Protein AF-A0A7Y3EH82-F1 (afdb_monomer_lite)

pLDDT: mean 83.71, std 17.81, range [38.19, 98.62]

Sequence (165 aa):
MKTKLLFGLLLLLGMSAKAQTCNSNTFNSPGAPSSCTYTYTSSGWENASGTPIAAPQSIDVGESVCILADNSDLIGSDKFKGTLYVPSGVTWSGTVDDRFTDATIVIEGTVNITGINPRFDGSTVYIDSAGTLNIPGDFQPNGSSVIHVLGDLDIAGFLNITGSA

Foldseek 3Di:
DDDDDDDPPPDDPPPPPVDPPPVPFPDDDPADDPFAQWEQDPVGIDGRVRHDDHAAQAADDAHEYEYAAEEEDAHNCPAAQEEYHYADPYEYAYENNAEHAVYEYEFNHEYHHPDAEYEYANYEYAAAQNGEYAHCHEYEHHDNYYYGDNHYYHHNYHDDDDDDD

Radius of gyration: 22.25 Å; chains: 1; bounding box: 69×74×33 Å

Secondary structure (DSSP, 8-state):
---------------------STT-SS----S-SS-SEEEETTEEEETTS-B-PPPSEE-TT-EEEE-S-B-----SSEE-SEEEE-TT-EEEE--SS-EES-EEEESSEEEE-SSS-EEES-EEEE-TT-EEEESS-BEEETT-EEEESSEEEESS-B------

Structure (mmCIF, N/CA/C/O backbone):
data_AF-A0A7Y3EH82-F1
#
_entry.id   AF-A0A7Y3EH82-F1
#
loop_
_atom_site.group_PDB
_atom_site.id
_atom_site.type_symbol
_atom_site.label_atom_id
_atom_site.label_alt_id
_atom_site.label_comp_id
_atom_site.label_asym_id
_atom_site.label_entity_id
_atom_site.label_seq_id
_atom_site.pdbx_PDB_ins_code
_atom_site.Cartn_x
_atom_site.Cartn_y
_atom_site.Cartn_z
_atom_site.occupancy
_atom_site.B_iso_or_equiv
_atom_site.auth_seq_id
_atom_site.auth_comp_id
_atom_site.auth_asym_id
_atom_site.auth_atom_id
_atom_site.pdbx_PDB_model_num
ATOM 1 N N . MET A 1 1 ? 49.215 -61.710 9.160 1.00 39.59 1 MET A N 1
ATOM 2 C CA . MET A 1 1 ? 49.680 -60.367 8.733 1.00 39.59 1 MET A CA 1
ATOM 3 C C . MET A 1 1 ? 48.769 -59.353 9.416 1.00 39.59 1 MET A C 1
ATOM 5 O O . MET A 1 1 ? 47.574 -59.430 9.202 1.00 39.59 1 MET A O 1
ATOM 9 N N . LYS A 1 2 ? 49.180 -58.715 10.518 1.00 38.19 2 LYS A N 1
ATOM 10 C CA . LYS A 1 2 ? 49.945 -57.449 10.601 1.00 38.19 2 LYS A CA 1
ATOM 11 C C . LYS A 1 2 ? 49.283 -56.277 9.845 1.00 38.19 2 LYS A C 1
ATOM 13 O O . LYS A 1 2 ? 49.469 -56.194 8.641 1.00 38.19 2 LYS A O 1
ATOM 18 N N . THR A 1 3 ? 48.625 -55.402 10.630 1.00 43.56 3 THR A N 1
ATOM 19 C CA . THR A 1 3 ? 48.566 -53.916 10.529 1.00 43.56 3 THR A CA 1
ATOM 20 C C . THR A 1 3 ? 47.906 -53.341 9.252 1.00 43.56 3 THR A C 1
ATOM 22 O O . THR A 1 3 ? 48.254 -53.721 8.148 1.00 43.56 3 THR A O 1
ATOM 25 N N . LYS A 1 4 ? 46.977 -52.375 9.292 1.00 47.75 4 LYS A N 1
ATOM 26 C CA . LYS A 1 4 ? 47.128 -51.023 9.853 1.00 47.75 4 LYS A CA 1
ATOM 27 C C . LYS A 1 4 ? 45.773 -50.348 10.114 1.00 47.75 4 LYS A C 1
ATOM 29 O O . LYS A 1 4 ? 44.851 -50.465 9.315 1.00 47.75 4 LYS A O 1
ATOM 34 N N . LEU A 1 5 ? 45.735 -49.594 11.216 1.00 49.88 5 LEU A N 1
ATOM 35 C CA . LEU A 1 5 ? 44.814 -48.490 11.479 1.00 49.88 5 LEU A CA 1
ATOM 36 C C . LEU A 1 5 ? 44.649 -47.592 10.242 1.00 49.88 5 LEU A C 1
ATOM 38 O O . LEU A 1 5 ? 45.653 -47.172 9.666 1.00 49.88 5 LEU A O 1
ATOM 42 N N . LEU A 1 6 ? 43.422 -47.145 9.982 1.00 48.31 6 LEU A N 1
ATOM 43 C CA . LEU A 1 6 ? 43.219 -45.752 9.603 1.00 48.31 6 LEU A CA 1
ATOM 44 C C . LEU A 1 6 ? 42.066 -45.173 10.427 1.00 48.31 6 LEU A C 1
ATOM 46 O O . LEU A 1 6 ? 40.890 -45.439 10.202 1.00 48.31 6 LEU A O 1
ATOM 50 N N . PHE A 1 7 ? 42.476 -44.428 11.447 1.00 48.66 7 PHE A N 1
ATOM 51 C CA . PHE A 1 7 ? 41.658 -43.582 12.296 1.00 48.66 7 PHE A CA 1
ATOM 52 C C . PHE A 1 7 ? 41.196 -42.393 11.441 1.00 48.66 7 PHE A C 1
ATOM 54 O O . PHE A 1 7 ? 41.950 -41.448 11.222 1.00 48.66 7 PHE A O 1
ATOM 61 N N . GLY A 1 8 ? 39.984 -42.460 10.901 1.00 49.03 8 GLY A N 1
ATOM 62 C CA . GLY A 1 8 ? 39.335 -41.328 10.242 1.00 49.03 8 GLY A CA 1
ATOM 63 C C . GLY A 1 8 ? 38.540 -40.520 11.259 1.00 49.03 8 GLY A C 1
ATOM 64 O O . GLY A 1 8 ? 37.315 -40.579 11.256 1.00 49.03 8 GLY A O 1
ATOM 65 N N . LEU A 1 9 ? 39.229 -39.817 12.162 1.00 47.84 9 LEU A N 1
ATOM 66 C CA . LEU A 1 9 ? 38.612 -38.818 13.034 1.00 47.84 9 LEU A CA 1
ATOM 67 C C . LEU A 1 9 ? 38.163 -37.647 12.146 1.00 47.84 9 LEU A C 1
ATOM 69 O O . LEU A 1 9 ? 38.948 -36.747 11.852 1.00 47.84 9 LEU A O 1
ATOM 73 N N . LEU A 1 10 ? 36.923 -37.696 11.659 1.00 44.94 10 LEU A N 1
ATOM 74 C CA . LEU A 1 10 ? 36.322 -36.597 10.915 1.00 44.94 10 LEU A CA 1
ATOM 75 C C . LEU A 1 10 ? 36.039 -35.467 11.912 1.00 44.94 10 LEU A C 1
ATOM 77 O O . LEU A 1 10 ? 35.121 -35.546 12.728 1.00 44.94 10 LEU A O 1
ATOM 81 N N . LEU A 1 11 ? 36.903 -34.452 11.884 1.00 48.31 11 LEU A N 1
ATOM 82 C CA . LEU A 1 11 ? 36.767 -33.221 12.648 1.00 48.31 11 LEU A CA 1
ATOM 83 C C . LEU A 1 11 ? 35.395 -32.593 12.358 1.00 48.31 11 LEU A C 1
ATOM 85 O O . LEU A 1 11 ? 35.111 -32.176 11.235 1.00 48.31 11 LEU A O 1
ATOM 89 N N . LEU A 1 12 ? 34.570 -32.503 13.400 1.00 48.56 12 LEU A N 1
ATOM 90 C CA . LEU A 1 12 ? 33.420 -31.611 13.480 1.00 48.56 12 LEU A CA 1
ATOM 91 C C . LEU A 1 12 ? 33.889 -30.166 13.265 1.00 48.56 12 LEU A C 1
ATOM 93 O O . LEU A 1 12 ? 34.343 -29.507 14.198 1.00 48.56 12 LEU A O 1
ATOM 97 N N . LEU A 1 13 ? 33.728 -29.645 12.051 1.00 49.88 13 LEU A N 1
ATOM 98 C CA . LEU A 1 13 ? 33.532 -28.212 11.869 1.00 49.88 13 LEU A CA 1
ATOM 99 C C . LEU A 1 13 ? 32.052 -27.939 12.118 1.00 49.88 13 LEU A C 1
ATOM 101 O O . LEU A 1 13 ? 31.222 -27.968 11.213 1.00 49.88 13 LEU A O 1
ATOM 105 N N . GLY A 1 14 ? 31.736 -27.728 13.396 1.00 50.50 14 GLY A N 1
ATOM 106 C CA . GLY A 1 14 ? 30.482 -27.133 13.820 1.00 50.50 14 GLY A CA 1
ATOM 107 C C . GLY A 1 14 ? 30.380 -25.733 13.235 1.00 50.50 14 GLY A C 1
ATOM 108 O O . GLY A 1 14 ? 30.848 -24.763 13.828 1.00 50.50 14 GLY A O 1
ATOM 109 N N . MET A 1 15 ? 29.754 -25.625 12.068 1.00 41.59 15 MET A N 1
ATOM 110 C CA . MET A 1 15 ? 29.156 -24.368 11.658 1.00 41.59 15 MET A CA 1
ATOM 111 C C . MET A 1 15 ? 27.936 -24.151 12.550 1.00 41.59 15 MET A C 1
ATOM 113 O O . MET A 1 15 ? 26.825 -24.552 12.218 1.00 41.59 15 MET A O 1
ATOM 117 N N . SER A 1 16 ? 28.140 -23.519 13.706 1.00 45.00 16 SER A N 1
ATOM 118 C CA . SER A 1 16 ? 27.044 -22.806 14.356 1.00 45.00 16 SER A CA 1
ATOM 119 C C . SER A 1 16 ? 26.732 -21.595 13.488 1.00 45.00 16 SER A C 1
ATOM 121 O O . SER A 1 16 ? 27.239 -20.498 13.724 1.00 45.00 16 SER A O 1
ATOM 123 N N . ALA A 1 17 ? 25.903 -21.796 12.464 1.00 40.69 17 ALA A N 1
ATOM 124 C CA . ALA A 1 17 ? 25.128 -20.704 11.913 1.00 40.69 17 ALA A CA 1
ATOM 125 C C . ALA A 1 17 ? 24.218 -20.238 13.050 1.00 40.69 17 ALA A C 1
ATOM 127 O O . ALA A 1 17 ? 23.259 -20.916 13.418 1.00 40.69 17 ALA A O 1
ATOM 128 N N . LYS A 1 18 ? 24.568 -19.114 13.680 1.00 44.06 18 LYS A N 1
ATOM 129 C CA . LYS A 1 18 ? 23.636 -18.439 14.576 1.00 44.06 18 LYS A CA 1
ATOM 130 C C . LYS A 1 18 ? 22.492 -17.940 13.701 1.00 44.06 18 LYS A C 1
ATOM 132 O O . LYS A 1 18 ? 22.596 -16.869 13.113 1.00 44.06 18 LYS A O 1
ATOM 137 N N . ALA A 1 19 ? 21.437 -18.739 13.577 1.00 49.09 19 ALA A N 1
ATOM 138 C CA . ALA A 1 19 ? 20.164 -18.245 13.089 1.00 49.09 19 ALA A CA 1
ATOM 139 C C . ALA A 1 19 ? 19.768 -17.085 14.010 1.00 49.09 19 ALA A C 1
ATOM 141 O O . ALA A 1 19 ? 19.713 -17.255 15.231 1.00 49.09 19 ALA A O 1
ATOM 142 N N . GLN A 1 20 ? 19.574 -15.892 13.449 1.00 46.94 20 GLN A N 1
ATOM 143 C CA . GLN A 1 20 ? 18.948 -14.803 14.184 1.00 46.94 20 GLN A CA 1
ATOM 144 C C . GLN A 1 20 ? 17.537 -15.267 14.543 1.00 46.94 20 GLN A C 1
ATOM 146 O O . GLN A 1 20 ? 16.654 -15.348 13.694 1.00 46.94 20 GLN A O 1
ATOM 151 N N . THR A 1 21 ? 17.334 -15.634 15.805 1.00 45.25 21 THR A N 1
ATOM 152 C CA . THR A 1 21 ? 16.008 -15.913 16.345 1.00 45.25 21 THR A CA 1
ATOM 153 C C . THR A 1 21 ? 15.316 -14.586 16.616 1.00 45.25 21 THR A C 1
ATOM 155 O O . THR A 1 21 ? 15.316 -14.091 17.740 1.00 45.25 21 THR A O 1
ATOM 158 N N . CYS A 1 22 ? 14.732 -14.012 15.575 1.00 50.88 22 CYS A N 1
ATOM 159 C CA . CYS A 1 22 ? 13.714 -12.979 15.691 1.00 50.88 22 CYS A CA 1
ATOM 160 C C . CYS A 1 22 ? 12.352 -13.647 15.460 1.00 50.88 22 CYS A C 1
ATOM 162 O O . CYS A 1 22 ? 11.716 -13.398 14.454 1.00 50.88 22 CYS A O 1
ATOM 164 N N . ASN A 1 23 ? 11.938 -14.590 16.317 1.00 54.03 23 ASN A N 1
ATOM 165 C CA . ASN A 1 23 ? 10.635 -15.273 16.193 1.00 54.03 23 ASN A CA 1
ATOM 166 C C . ASN A 1 23 ? 10.286 -15.768 14.765 1.00 54.03 23 ASN A C 1
ATOM 168 O O . ASN A 1 23 ? 9.134 -15.682 14.355 1.00 54.03 23 ASN A O 1
ATOM 172 N N . SER A 1 24 ? 11.278 -16.273 14.020 1.00 54.84 24 SER A N 1
ATOM 173 C CA . SER A 1 24 ? 11.167 -16.714 12.613 1.00 54.84 24 SER A CA 1
ATOM 174 C C . SER A 1 24 ? 11.112 -15.615 11.534 1.00 54.84 24 SER A C 1
ATOM 176 O O . SER A 1 24 ? 11.114 -15.960 10.357 1.00 54.84 24 SER A O 1
ATOM 178 N N . ASN A 1 25 ? 11.175 -14.328 11.887 1.00 54.09 25 ASN A N 1
ATOM 179 C CA . ASN A 1 25 ? 11.172 -13.206 10.942 1.00 54.09 25 ASN A CA 1
ATOM 180 C C . ASN A 1 25 ? 12.532 -12.498 10.928 1.00 54.09 25 ASN A C 1
ATOM 182 O O . ASN A 1 25 ? 12.986 -11.992 11.946 1.00 54.09 25 ASN A O 1
ATOM 186 N N . THR A 1 26 ? 13.200 -12.407 9.779 1.00 68.31 26 THR A N 1
ATOM 187 C CA . 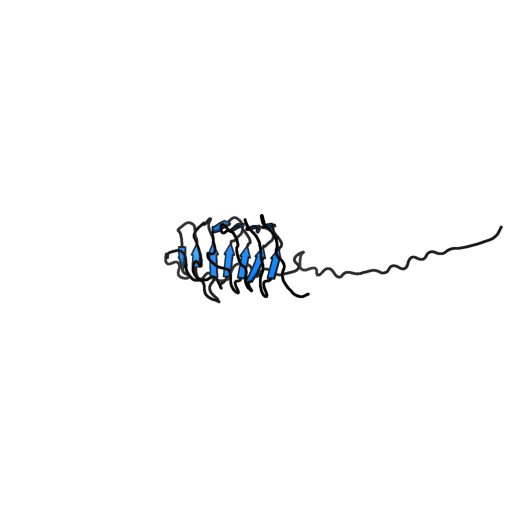THR A 1 26 ? 14.498 -11.706 9.650 1.00 68.31 26 THR A CA 1
ATOM 188 C C . THR A 1 26 ? 14.379 -10.177 9.669 1.00 68.31 26 THR A C 1
ATOM 190 O O . THR A 1 26 ? 15.392 -9.479 9.646 1.00 68.31 26 THR A O 1
ATOM 193 N N . PHE A 1 27 ? 13.158 -9.649 9.732 1.00 80.88 27 PHE A N 1
ATOM 194 C CA . PHE A 1 27 ? 12.845 -8.226 9.765 1.00 80.88 27 PHE A CA 1
ATOM 195 C C . PHE A 1 27 ? 11.596 -7.967 10.617 1.00 80.88 27 PHE A C 1
ATOM 197 O O . PHE A 1 27 ? 10.780 -8.864 10.826 1.00 80.88 27 PHE A O 1
ATOM 204 N N . ASN A 1 28 ? 11.444 -6.726 11.083 1.00 84.88 28 ASN A N 1
ATOM 205 C CA . ASN A 1 28 ? 10.227 -6.267 11.746 1.00 84.88 28 ASN A CA 1
ATOM 206 C C . ASN A 1 28 ? 9.437 -5.399 10.766 1.00 84.88 28 ASN A C 1
ATOM 208 O O . ASN A 1 28 ? 9.944 -4.363 10.333 1.00 84.88 28 ASN A O 1
ATOM 212 N N . SER A 1 29 ? 8.220 -5.826 10.427 1.00 90.88 29 SER A N 1
ATOM 213 C CA . SER A 1 29 ? 7.249 -4.960 9.755 1.00 90.88 29 SER A CA 1
ATOM 214 C C . SER A 1 29 ? 6.886 -3.792 10.684 1.00 90.88 29 SER A C 1
ATOM 216 O O . SER A 1 29 ? 6.763 -4.005 11.896 1.00 90.88 29 SER A O 1
ATOM 218 N N . PRO A 1 30 ? 6.735 -2.557 10.170 1.00 93.38 30 PRO A N 1
ATOM 219 C CA . PRO A 1 30 ? 6.268 -1.433 10.977 1.00 93.38 30 PRO A CA 1
ATOM 220 C C . PRO A 1 30 ? 4.804 -1.597 11.421 1.00 93.38 30 PRO A C 1
ATOM 222 O O . PRO A 1 30 ? 4.391 -0.919 12.362 1.00 93.38 30 PRO A O 1
ATOM 225 N N . GLY A 1 31 ? 4.044 -2.499 10.784 1.00 92.88 31 GLY A N 1
ATOM 226 C CA . GLY A 1 31 ? 2.619 -2.706 11.031 1.00 92.88 31 GLY A CA 1
ATOM 227 C C . GLY A 1 31 ? 1.760 -1.508 10.615 1.00 92.88 31 GLY A C 1
ATOM 228 O O . GLY A 1 31 ? 2.192 -0.634 9.855 1.00 92.88 31 GLY A O 1
ATOM 229 N N . ALA A 1 32 ? 0.527 -1.471 11.123 1.00 93.94 32 ALA A N 1
ATOM 230 C CA . ALA A 1 32 ? -0.405 -0.372 10.889 1.00 93.94 32 ALA A CA 1
ATOM 231 C C . ALA A 1 32 ? 0.173 0.990 11.338 1.00 93.94 32 ALA A C 1
ATOM 233 O O . ALA A 1 32 ? 0.685 1.104 12.459 1.00 93.94 32 ALA A O 1
ATOM 234 N N . PRO A 1 33 ? 0.028 2.059 10.533 1.00 94.94 33 PRO A N 1
ATOM 235 C CA . PRO A 1 33 ? 0.297 3.419 10.986 1.00 94.94 33 PRO A CA 1
ATOM 236 C C . PRO A 1 33 ? -0.519 3.768 12.240 1.00 94.94 33 PRO A C 1
ATOM 238 O O . PRO A 1 33 ? -1.690 3.413 12.349 1.00 94.94 33 PRO A O 1
ATOM 241 N N . SER A 1 34 ? 0.062 4.539 13.166 1.00 92.38 34 SER A N 1
ATOM 242 C CA . SER A 1 34 ? -0.658 5.014 14.363 1.00 92.38 34 SER A CA 1
ATOM 243 C C . SER A 1 34 ? -1.830 5.946 14.034 1.00 92.38 34 SER A C 1
ATOM 245 O O . SER A 1 34 ? -2.744 6.107 14.841 1.00 92.38 34 SER A O 1
ATOM 247 N N . SER A 1 35 ? -1.794 6.567 12.853 1.00 93.25 35 SER A N 1
ATOM 248 C CA . SER A 1 35 ? -2.888 7.331 12.261 1.00 93.25 35 SER A CA 1
ATOM 249 C C . SER A 1 35 ? -2.787 7.297 10.736 1.00 93.25 35 SER A C 1
ATOM 251 O O . SER A 1 35 ? -1.690 7.182 10.177 1.00 93.25 35 SER A O 1
ATOM 253 N N . CYS A 1 36 ? -3.937 7.403 10.076 1.00 96.94 36 CYS A N 1
ATOM 254 C CA . CYS A 1 36 ? -4.061 7.399 8.625 1.00 96.94 36 CYS A CA 1
ATOM 255 C C . CYS A 1 36 ? -4.446 8.804 8.148 1.00 96.94 36 CYS A C 1
ATOM 257 O O . CYS A 1 36 ? -5.416 9.374 8.649 1.00 96.94 36 CYS A O 1
ATOM 259 N N . THR A 1 37 ? -3.697 9.378 7.203 1.00 97.94 37 THR A N 1
ATOM 260 C CA . THR A 1 37 ? -4.072 10.652 6.559 1.00 97.94 37 THR A CA 1
ATOM 261 C C . THR A 1 37 ? -5.375 10.494 5.780 1.00 97.94 37 THR A C 1
ATOM 263 O O . THR A 1 37 ? -6.250 11.362 5.842 1.00 97.94 37 THR A O 1
ATOM 266 N N . TYR A 1 38 ? -5.500 9.358 5.094 1.00 97.81 38 TYR A N 1
ATOM 267 C CA . TYR A 1 38 ? -6.661 8.960 4.315 1.00 97.81 38 TYR A CA 1
ATOM 268 C C . TYR A 1 38 ? -7.039 7.525 4.664 1.00 97.81 38 TYR A C 1
ATOM 270 O O . TYR A 1 38 ? -6.184 6.636 4.694 1.00 97.81 38 TYR A O 1
ATOM 278 N N . THR A 1 39 ? -8.324 7.290 4.882 1.00 98.12 39 THR A N 1
ATOM 279 C CA . THR A 1 39 ? -8.850 5.969 5.216 1.00 98.12 39 THR A CA 1
ATOM 280 C C . THR A 1 39 ? -9.966 5.625 4.250 1.00 98.12 39 THR A C 1
ATOM 282 O O . THR A 1 39 ? -10.871 6.428 4.030 1.00 98.12 39 THR A O 1
ATOM 285 N N . TYR A 1 40 ? -9.923 4.425 3.683 1.00 98.31 40 TYR A N 1
ATOM 286 C CA . TYR A 1 40 ? -11.089 3.839 3.039 1.00 98.31 40 TYR A CA 1
ATOM 287 C C . TYR A 1 40 ? -11.788 2.904 4.019 1.00 98.31 40 TYR A C 1
ATOM 289 O O . TYR A 1 40 ? -11.170 1.986 4.558 1.00 98.31 40 TYR A O 1
ATOM 297 N N . THR A 1 41 ? -13.078 3.126 4.235 1.00 97.81 41 THR A N 1
ATOM 298 C CA . THR A 1 41 ? -13.937 2.291 5.081 1.00 97.81 41 THR A CA 1
ATOM 299 C C . THR A 1 41 ? -15.109 1.752 4.265 1.00 97.81 41 THR A C 1
ATOM 301 O O . THR A 1 41 ? -15.293 2.106 3.103 1.00 97.81 41 THR A O 1
ATOM 304 N N . SER A 1 42 ? -15.970 0.938 4.879 1.00 96.25 42 SER A N 1
ATOM 305 C CA . SER A 1 42 ? -17.202 0.465 4.232 1.00 96.25 42 SER A CA 1
ATOM 306 C C . SER A 1 42 ? -18.181 1.590 3.860 1.00 96.25 42 SER A C 1
ATOM 308 O O . SER A 1 42 ? -19.075 1.372 3.044 1.00 96.25 42 SER A O 1
ATOM 310 N N . SER A 1 43 ? -18.021 2.789 4.433 1.00 96.31 43 SER A N 1
ATOM 311 C CA . SER A 1 43 ? -18.779 3.993 4.068 1.00 96.31 43 SER A CA 1
ATOM 312 C C . SER A 1 43 ? -18.113 4.859 2.993 1.00 96.31 43 SER A C 1
ATOM 314 O O . SER A 1 43 ? -18.717 5.838 2.556 1.00 96.31 43 SER A O 1
ATOM 316 N N . GLY A 1 44 ? -16.903 4.508 2.548 1.00 97.38 44 GLY A N 1
ATOM 317 C CA . GLY A 1 44 ? -16.121 5.253 1.562 1.00 97.38 44 GLY A CA 1
ATOM 318 C C . GLY A 1 44 ? -14.884 5.932 2.153 1.00 97.38 44 GLY A C 1
ATOM 319 O O . GLY A 1 44 ? -14.411 5.575 3.235 1.00 97.38 44 GLY A O 1
ATOM 320 N N . TRP A 1 45 ? -14.346 6.898 1.407 1.00 98.12 45 TRP A N 1
ATOM 321 C CA . TRP A 1 45 ? -13.134 7.626 1.773 1.00 98.12 45 TRP A CA 1
ATOM 322 C C . TRP A 1 45 ? -13.391 8.709 2.815 1.00 98.12 45 TRP A C 1
ATOM 324 O O . TRP A 1 45 ? -14.295 9.532 2.668 1.00 98.12 45 TRP A O 1
ATOM 334 N N . GLU A 1 46 ? -12.521 8.768 3.813 1.00 98.12 46 GLU A N 1
ATOM 335 C CA . GLU A 1 46 ? -12.474 9.819 4.822 1.00 98.12 46 GLU A CA 1
ATOM 336 C C . GLU A 1 46 ? -11.037 10.312 5.039 1.00 98.12 46 GLU A C 1
ATOM 338 O O . GLU A 1 46 ? -10.062 9.590 4.818 1.00 98.12 46 GLU A O 1
ATOM 343 N N . ASN A 1 47 ? -10.897 11.571 5.447 1.00 97.19 47 ASN A N 1
ATOM 344 C CA . ASN A 1 47 ? -9.613 12.109 5.893 1.00 97.19 47 ASN A CA 1
ATOM 345 C C . ASN A 1 47 ? -9.350 11.775 7.374 1.00 97.19 47 ASN A C 1
ATOM 347 O O . ASN A 1 47 ? -10.210 11.238 8.068 1.00 97.19 47 ASN A O 1
ATOM 351 N N . ALA A 1 48 ? -8.193 12.184 7.897 1.00 95.94 48 ALA A N 1
ATOM 352 C CA . ALA A 1 48 ? -7.808 11.971 9.297 1.00 95.94 48 ALA A CA 1
ATOM 353 C C . ALA A 1 48 ? -8.799 12.510 10.358 1.00 95.94 48 ALA A C 1
ATOM 355 O O . ALA A 1 48 ? -8.707 12.140 11.525 1.00 95.94 48 ALA A O 1
ATOM 356 N N . SER A 1 49 ? -9.726 13.405 9.989 1.00 96.38 49 SER A N 1
ATOM 357 C CA . SER A 1 49 ? -10.775 13.924 10.885 1.00 96.38 49 SER A CA 1
ATOM 358 C C . SER A 1 49 ? -12.101 13.155 10.789 1.00 96.38 49 SER A C 1
ATOM 360 O O . SER A 1 49 ? -13.063 13.543 11.449 1.00 96.38 49 SER A O 1
ATOM 362 N N . GLY A 1 50 ? -12.179 12.106 9.963 1.00 95.44 50 GLY A N 1
ATOM 363 C CA . GLY A 1 50 ? -13.416 11.372 9.674 1.00 95.44 50 GLY A CA 1
ATOM 364 C C . GLY A 1 50 ? -14.365 12.113 8.726 1.00 95.44 50 GLY A C 1
ATOM 365 O O . GLY A 1 50 ? -15.546 11.785 8.637 1.00 95.44 50 GLY A O 1
ATOM 366 N N . THR A 1 51 ? -13.889 13.156 8.037 1.00 97.44 51 THR A N 1
ATOM 367 C CA . THR A 1 51 ? -14.709 13.877 7.058 1.00 97.44 51 THR A CA 1
ATOM 368 C C . THR A 1 51 ? -14.685 13.125 5.729 1.00 97.44 51 THR A C 1
ATOM 370 O O . THR A 1 51 ? -13.584 12.868 5.232 1.00 97.44 51 THR A O 1
ATOM 373 N N . PRO A 1 52 ? -15.847 12.836 5.111 1.00 98.25 52 PRO A N 1
ATOM 374 C CA . PRO A 1 52 ? -15.899 12.200 3.802 1.00 98.25 52 PRO A CA 1
ATOM 375 C C . PRO A 1 52 ? -15.175 13.015 2.728 1.00 98.25 52 PRO A C 1
ATOM 377 O O . PRO A 1 52 ? -15.343 14.234 2.634 1.00 98.25 52 PRO A O 1
ATOM 380 N N . ILE A 1 53 ? -14.397 12.331 1.896 1.00 97.56 53 ILE A N 1
ATOM 381 C CA . ILE A 1 53 ? -13.649 12.900 0.771 1.00 97.56 53 ILE A CA 1
ATOM 382 C C . ILE A 1 53 ? -13.781 11.992 -0.462 1.00 97.56 53 ILE A C 1
ATOM 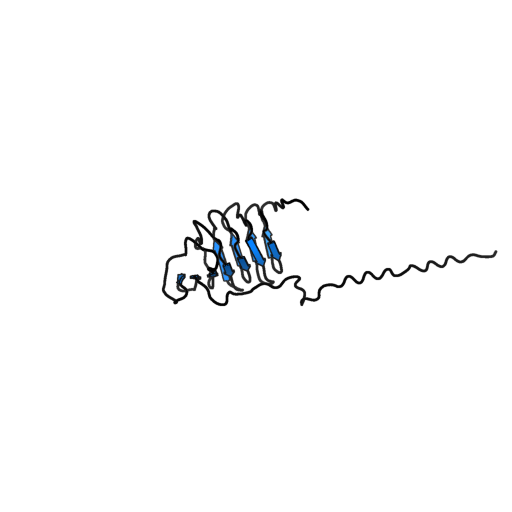384 O O . ILE A 1 53 ? -14.388 10.927 -0.406 1.00 97.56 53 ILE A O 1
ATOM 388 N N . ALA A 1 54 ? -13.215 12.413 -1.592 1.00 95.69 54 ALA A N 1
ATOM 389 C CA . ALA A 1 54 ? -12.956 11.517 -2.719 1.00 95.69 54 ALA A CA 1
ATOM 390 C C . ALA A 1 54 ? -11.630 10.759 -2.521 1.00 95.69 54 ALA A C 1
ATOM 392 O O . ALA A 1 54 ? -10.822 11.138 -1.670 1.00 95.69 54 ALA A O 1
ATOM 393 N N . ALA A 1 55 ? -11.385 9.731 -3.339 1.00 94.00 55 ALA A N 1
ATOM 394 C CA . ALA A 1 55 ? -10.121 8.997 -3.335 1.00 94.00 55 ALA A CA 1
ATOM 395 C C . ALA A 1 55 ? -8.921 9.953 -3.514 1.00 94.00 55 ALA A C 1
ATOM 397 O O . ALA A 1 55 ? -8.934 10.784 -4.434 1.00 94.00 55 ALA A O 1
ATOM 398 N N . PRO A 1 56 ? -7.879 9.860 -2.672 1.00 92.94 56 PRO A N 1
ATOM 399 C CA . PRO A 1 56 ? -6.757 10.786 -2.722 1.00 92.94 56 PRO A CA 1
ATOM 400 C C . PRO A 1 56 ? -5.912 10.572 -3.990 1.00 92.94 56 PRO A C 1
ATOM 402 O O . PRO A 1 56 ? -5.448 9.468 -4.281 1.00 92.94 56 PRO A O 1
ATOM 405 N N . GLN A 1 57 ? -5.711 11.647 -4.756 1.00 90.00 57 GLN A N 1
ATOM 406 C CA . GLN A 1 57 ? -5.039 11.604 -6.066 1.00 90.00 57 GLN A CA 1
ATOM 407 C C . GLN A 1 57 ? -3.515 11.811 -5.987 1.00 90.00 57 GLN A C 1
ATOM 409 O O . GLN A 1 57 ? -2.787 11.391 -6.885 1.00 90.00 57 GLN A O 1
ATOM 414 N N . SER A 1 58 ? -3.019 12.403 -4.898 1.00 89.38 58 SER A N 1
ATOM 415 C CA . SER A 1 58 ? -1.591 12.625 -4.645 1.00 89.38 58 SER A CA 1
ATOM 416 C C . SER A 1 58 ? -1.295 12.295 -3.189 1.00 89.38 58 SER A C 1
ATOM 418 O O . SER A 1 58 ? -1.988 12.799 -2.310 1.00 89.38 58 SER A O 1
ATOM 420 N N . ILE A 1 59 ? -0.285 11.454 -2.956 1.00 93.50 59 ILE A N 1
ATOM 421 C CA . ILE A 1 59 ? 0.175 11.067 -1.619 1.00 93.50 59 ILE A CA 1
ATOM 422 C C . ILE A 1 59 ? 1.624 11.516 -1.449 1.00 93.50 59 ILE A C 1
ATOM 424 O O . ILE A 1 59 ? 2.532 11.038 -2.144 1.00 93.50 59 ILE A O 1
ATOM 428 N N . ASP A 1 60 ? 1.839 12.433 -0.518 1.00 94.12 60 ASP A N 1
ATOM 429 C CA . ASP A 1 60 ? 3.134 13.005 -0.188 1.00 94.12 60 ASP A CA 1
ATOM 430 C C . ASP A 1 60 ? 3.888 12.206 0.883 1.00 94.12 60 ASP A C 1
ATOM 432 O O . ASP A 1 60 ? 3.381 11.289 1.532 1.00 94.12 60 ASP A O 1
ATOM 436 N N . VAL A 1 61 ? 5.166 12.552 1.040 1.00 93.00 61 VAL A N 1
ATOM 437 C CA . VAL A 1 61 ? 6.028 11.959 2.064 1.00 93.00 61 VAL A CA 1
ATOM 438 C C . VAL A 1 61 ? 5.461 12.282 3.445 1.00 93.00 61 VAL A C 1
ATOM 440 O O . VAL A 1 61 ? 5.199 13.442 3.759 1.00 93.00 61 VAL A O 1
ATOM 443 N N . GLY A 1 62 ? 5.322 11.256 4.282 1.00 93.31 62 GLY A N 1
ATOM 444 C CA . GLY A 1 62 ? 4.763 11.376 5.630 1.00 93.31 62 GLY A CA 1
ATOM 445 C C . GLY A 1 62 ? 3.240 11.246 5.696 1.00 93.31 62 GLY A C 1
ATOM 446 O O 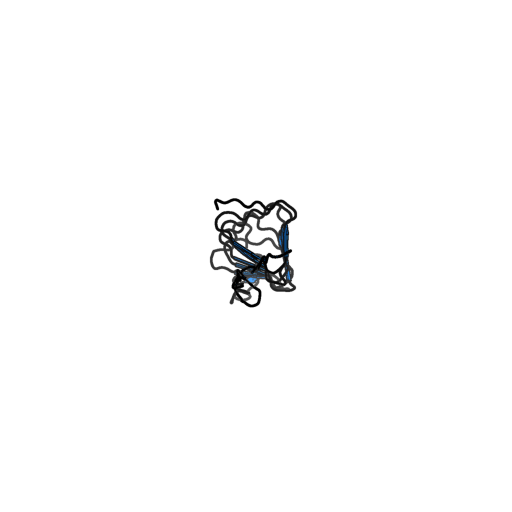. GLY A 1 62 ? 2.705 11.166 6.799 1.00 93.31 62 GLY A O 1
ATOM 447 N N . GLU A 1 63 ? 2.547 11.175 4.557 1.00 96.44 63 GLU A N 1
ATOM 448 C CA . GLU A 1 63 ? 1.130 10.818 4.520 1.00 96.44 63 GLU A CA 1
ATOM 449 C C . GLU A 1 63 ? 0.936 9.297 4.530 1.00 96.44 63 GLU A C 1
ATOM 451 O O . GLU A 1 63 ? 1.813 8.525 4.129 1.00 96.44 63 GLU A O 1
ATOM 456 N N . SER A 1 64 ? -0.234 8.856 4.984 1.00 97.31 64 SER A N 1
ATOM 457 C CA . SER A 1 64 ? -0.607 7.443 5.053 1.00 97.31 64 SER A CA 1
ATOM 458 C C . SER A 1 64 ? -2.010 7.199 4.502 1.00 97.31 64 SER A C 1
ATOM 460 O O . SER A 1 64 ? -2.949 7.954 4.758 1.00 97.31 64 SER A O 1
ATOM 462 N N . VAL A 1 65 ? -2.146 6.113 3.748 1.00 97.38 65 VAL A N 1
ATOM 463 C CA . VAL A 1 65 ? -3.393 5.599 3.189 1.00 97.38 65 VAL A CA 1
ATOM 464 C C . VAL A 1 65 ? -3.665 4.239 3.814 1.00 97.38 65 VAL A C 1
ATOM 466 O O . VAL A 1 65 ? -2.846 3.330 3.694 1.00 97.38 65 VAL A O 1
ATOM 469 N N . CYS A 1 66 ? -4.820 4.091 4.452 1.00 98.31 66 CYS A N 1
ATOM 470 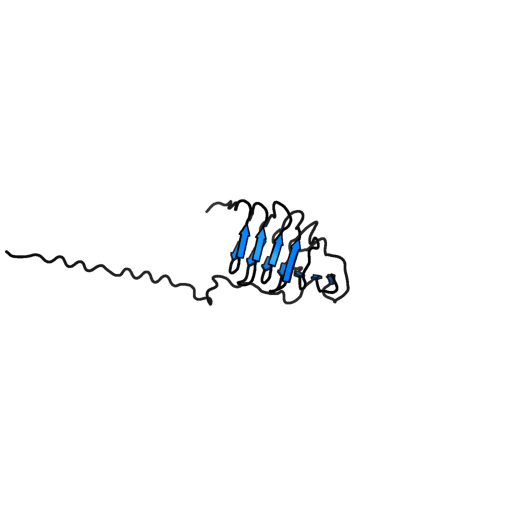C CA . CYS A 1 66 ? -5.243 2.840 5.072 1.00 98.31 66 CYS A CA 1
ATOM 471 C C . CYS A 1 66 ? -6.516 2.328 4.404 1.00 98.31 66 CYS A C 1
ATOM 473 O O . CYS A 1 66 ? -7.548 2.999 4.423 1.00 98.31 66 CYS A O 1
ATOM 475 N N . ILE A 1 67 ? -6.452 1.136 3.819 1.00 98.31 67 ILE A N 1
ATOM 476 C CA . ILE A 1 67 ? -7.606 0.490 3.192 1.00 98.31 67 ILE A CA 1
ATOM 477 C C . ILE A 1 67 ? -8.212 -0.475 4.206 1.00 98.31 67 ILE A C 1
ATOM 479 O O . ILE A 1 67 ? -7.687 -1.560 4.394 1.00 98.31 67 ILE A O 1
ATOM 483 N N . LEU A 1 68 ? -9.280 -0.083 4.903 1.00 97.81 68 LEU A N 1
ATOM 484 C CA . LEU A 1 68 ? -9.883 -0.870 5.994 1.00 97.81 68 LEU A CA 1
ATOM 485 C C . LEU A 1 68 ? -11.137 -1.654 5.570 1.00 97.81 68 LEU A C 1
ATOM 487 O O . LEU A 1 68 ? -11.771 -2.309 6.396 1.00 97.81 68 LEU A O 1
ATOM 491 N N . ALA A 1 69 ? -11.505 -1.577 4.295 1.00 98.19 69 ALA A N 1
ATOM 492 C CA . ALA A 1 69 ? -12.552 -2.367 3.660 1.00 98.19 69 ALA A CA 1
ATOM 493 C C . ALA A 1 69 ? -12.169 -2.624 2.199 1.00 98.19 69 ALA A C 1
ATOM 495 O O . ALA A 1 69 ? -11.350 -1.884 1.650 1.00 98.19 69 ALA A O 1
ATOM 496 N N . ASP A 1 70 ? -12.759 -3.649 1.582 1.00 98.12 70 ASP A N 1
ATOM 497 C CA . ASP A 1 70 ? -12.449 -4.006 0.197 1.00 98.12 70 ASP A CA 1
ATOM 498 C C . ASP A 1 70 ? -12.665 -2.819 -0.743 1.00 98.12 70 ASP A C 1
ATOM 500 O O . ASP A 1 70 ? -13.724 -2.189 -0.739 1.00 98.12 70 ASP A O 1
ATOM 504 N N . ASN A 1 71 ? -11.648 -2.517 -1.545 1.00 95.88 71 ASN A N 1
ATOM 505 C CA . ASN A 1 71 ? -11.620 -1.325 -2.378 1.00 95.88 71 ASN A CA 1
ATOM 506 C C . ASN A 1 71 ? -10.903 -1.591 -3.700 1.00 95.88 71 ASN A C 1
ATOM 508 O O . ASN A 1 71 ? -9.940 -2.356 -3.751 1.00 95.88 71 ASN A O 1
ATOM 512 N N . SER A 1 72 ? -11.319 -0.899 -4.756 1.00 94.50 72 SER A N 1
ATOM 513 C CA . SER A 1 72 ? -10.647 -0.925 -6.056 1.00 94.50 72 SER A CA 1
ATOM 514 C C . SER A 1 72 ? -10.382 0.454 -6.654 1.00 94.50 72 SER A C 1
ATOM 516 O O . SER A 1 72 ? -10.077 0.573 -7.841 1.00 94.50 72 SER A O 1
ATOM 518 N N . ASP A 1 73 ? -10.533 1.510 -5.858 1.00 90.69 73 ASP A N 1
ATOM 519 C CA . ASP A 1 73 ? -10.283 2.866 -6.324 1.00 90.69 73 ASP A CA 1
ATOM 520 C C . ASP A 1 73 ? -8.806 3.079 -6.678 1.00 90.69 73 ASP A C 1
ATOM 522 O O . ASP A 1 73 ? -7.892 2.561 -6.022 1.00 90.69 73 ASP A O 1
ATOM 526 N N . LEU A 1 74 ? -8.587 3.907 -7.701 1.00 87.62 74 LEU A N 1
ATOM 527 C CA . LEU A 1 74 ? -7.280 4.458 -8.034 1.00 87.62 74 LEU A CA 1
ATOM 528 C C . LEU A 1 74 ? -6.837 5.422 -6.924 1.00 87.62 74 LEU A C 1
ATOM 530 O O . LEU A 1 74 ? -7.551 6.378 -6.609 1.00 87.62 74 LEU A O 1
ATOM 534 N N . ILE A 1 75 ? -5.645 5.197 -6.372 1.00 88.50 75 ILE A N 1
ATOM 535 C CA . ILE A 1 75 ? -5.011 6.073 -5.378 1.00 88.50 75 ILE A CA 1
ATOM 536 C C . ILE A 1 75 ? -3.672 6.570 -5.911 1.00 88.50 75 ILE A C 1
ATOM 538 O O . ILE A 1 75 ? -2.950 5.827 -6.576 1.00 88.50 75 ILE A O 1
ATOM 542 N N . GLY A 1 76 ? -3.323 7.822 -5.610 1.00 81.19 76 GLY A N 1
ATOM 543 C CA . GLY A 1 76 ? -2.028 8.373 -6.015 1.00 81.19 76 GLY A CA 1
ATOM 544 C C . GLY A 1 76 ? -1.827 8.398 -7.536 1.00 81.19 76 GLY A C 1
ATOM 545 O O . GLY A 1 76 ? -0.731 8.092 -7.999 1.00 81.19 76 GLY A O 1
ATOM 546 N N . SER A 1 77 ? -2.874 8.731 -8.303 1.00 77.62 77 SER A N 1
ATOM 547 C CA . SER A 1 77 ? -2.862 8.785 -9.775 1.00 77.62 77 SER A CA 1
ATOM 548 C C . SER A 1 77 ? -1.762 9.679 -10.356 1.00 77.62 77 SER A C 1
ATOM 550 O O . SER A 1 77 ? -1.325 9.461 -11.477 1.00 77.62 77 SER A O 1
ATOM 552 N N . ASP A 1 78 ? -1.326 10.693 -9.607 1.00 73.94 78 ASP A N 1
ATOM 553 C CA . ASP A 1 78 ? -0.200 11.560 -9.976 1.00 73.94 78 ASP A CA 1
ATOM 554 C C . ASP A 1 78 ? 1.103 11.115 -9.289 1.00 73.94 78 ASP A C 1
ATOM 556 O O . ASP A 1 78 ? 2.173 11.061 -9.894 1.00 73.94 78 ASP A O 1
ATOM 560 N N . LYS A 1 79 ? 1.024 10.778 -7.996 1.00 77.25 79 LYS A N 1
ATOM 561 C CA . LYS A 1 79 ? 2.195 10.497 -7.160 1.00 77.25 79 LYS A CA 1
ATOM 562 C C . LYS A 1 79 ? 1.819 9.690 -5.922 1.00 77.25 79 LYS A C 1
ATOM 564 O O . LYS A 1 79 ? 0.900 10.071 -5.194 1.00 77.25 79 LYS A O 1
ATOM 569 N N . PHE A 1 80 ? 2.611 8.658 -5.617 1.00 91.50 80 PHE A N 1
ATOM 570 C CA . PHE A 1 80 ? 2.560 7.952 -4.335 1.00 91.50 80 PHE A CA 1
ATOM 571 C C . PHE A 1 80 ? 3.942 7.896 -3.664 1.00 91.50 80 PHE A C 1
ATOM 573 O O . PHE A 1 80 ? 4.829 7.182 -4.137 1.00 91.50 80 PHE A O 1
ATOM 580 N N . LYS A 1 81 ? 4.118 8.633 -2.555 1.00 92.94 81 LYS A N 1
ATOM 581 C CA . LYS A 1 81 ? 5.348 8.637 -1.728 1.00 92.94 81 LYS A CA 1
ATOM 582 C C . LYS A 1 81 ? 5.140 8.360 -0.239 1.00 92.94 81 LYS A C 1
ATOM 584 O O . LYS A 1 81 ? 6.085 8.424 0.542 1.00 92.94 81 LYS A O 1
ATOM 589 N N . GLY A 1 82 ? 3.896 8.130 0.163 1.00 94.56 82 GLY A N 1
ATOM 590 C CA . GLY A 1 82 ? 3.535 7.918 1.557 1.00 94.56 82 GLY A CA 1
ATOM 591 C C . GLY A 1 82 ? 3.592 6.454 1.969 1.00 94.56 82 GLY A C 1
ATOM 592 O O . GLY A 1 82 ? 4.311 5.635 1.390 1.00 94.56 82 GLY A O 1
ATOM 593 N N . THR A 1 83 ? 2.790 6.130 2.977 1.00 96.69 83 THR A N 1
ATOM 594 C CA . THR A 1 83 ? 2.570 4.757 3.430 1.00 96.69 83 THR A CA 1
ATOM 595 C C . THR A 1 83 ? 1.252 4.211 2.888 1.00 96.69 83 THR A C 1
ATOM 597 O O . THR A 1 83 ? 0.224 4.859 3.052 1.00 96.69 83 THR A O 1
ATOM 600 N N . LEU A 1 84 ? 1.254 3.023 2.285 1.00 96.94 84 LEU A N 1
ATOM 601 C CA . LEU A 1 84 ? 0.045 2.235 2.022 1.00 96.94 84 LEU A CA 1
ATOM 602 C C . LEU A 1 84 ? -0.056 1.127 3.071 1.00 96.94 84 LEU A C 1
ATOM 604 O O . LEU A 1 84 ? 0.894 0.367 3.234 1.00 96.94 84 LEU A O 1
ATOM 608 N N . TYR A 1 85 ? -1.199 1.010 3.743 1.00 98.38 85 TYR A N 1
ATOM 609 C CA . TYR A 1 85 ? -1.494 -0.081 4.669 1.00 98.38 85 TYR A CA 1
ATOM 610 C C . TYR A 1 85 ? -2.779 -0.813 4.273 1.00 98.38 85 TYR A C 1
ATOM 612 O O . TYR A 1 85 ? -3.825 -0.186 4.076 1.00 98.38 85 TYR A O 1
ATOM 620 N N . VAL A 1 86 ? -2.695 -2.144 4.195 1.00 98.62 86 VAL A N 1
ATOM 621 C CA . VAL A 1 86 ? -3.837 -3.042 3.976 1.00 98.62 86 VAL A CA 1
ATOM 622 C C . VAL A 1 86 ? -3.836 -4.116 5.076 1.00 98.62 86 VAL A C 1
ATOM 624 O O . VAL A 1 86 ? -2.926 -4.950 5.087 1.00 98.62 86 VAL A O 1
ATOM 627 N N . PRO A 1 87 ? -4.810 -4.104 6.008 1.00 98.19 87 PRO A N 1
ATOM 628 C CA . PRO A 1 87 ? -4.889 -5.026 7.133 1.00 98.19 87 PRO A CA 1
ATOM 629 C C . PRO A 1 87 ? -5.325 -6.423 6.686 1.00 98.19 87 PRO A C 1
ATOM 631 O O . PRO A 1 87 ? -5.897 -6.611 5.609 1.00 98.19 87 PRO A O 1
ATOM 634 N N . SER A 1 88 ? -5.119 -7.407 7.559 1.00 97.88 88 SER A N 1
ATOM 635 C CA . SER A 1 88 ? -5.559 -8.782 7.315 1.00 97.88 88 SER A CA 1
ATOM 636 C C . SER A 1 88 ? -7.064 -8.886 7.040 1.00 97.88 88 SER A C 1
ATOM 638 O O . SER A 1 88 ? -7.881 -8.240 7.696 1.00 97.88 88 SER A O 1
ATOM 640 N N . GLY A 1 89 ? -7.429 -9.722 6.064 1.00 97.38 89 GLY A N 1
ATOM 641 C CA . GLY A 1 89 ? -8.817 -9.946 5.649 1.00 97.38 89 GLY A CA 1
ATOM 642 C C . GLY A 1 89 ? -9.410 -8.871 4.731 1.00 97.38 89 GLY A C 1
ATOM 643 O O . GLY A 1 89 ? -10.562 -9.020 4.337 1.00 97.38 89 GLY A O 1
ATOM 644 N N . VAL A 1 90 ? -8.650 -7.828 4.376 1.00 98.44 90 VAL A N 1
ATOM 645 C CA . VAL A 1 90 ? -9.065 -6.786 3.424 1.00 98.44 90 VAL A CA 1
ATOM 646 C C . VAL A 1 90 ? -8.303 -6.926 2.112 1.00 98.44 90 VAL A C 1
ATOM 648 O O . VAL A 1 90 ? -7.107 -7.225 2.106 1.00 98.44 90 VAL A O 1
ATOM 651 N N . THR A 1 91 ? -8.994 -6.679 0.999 1.00 98.44 91 THR A N 1
ATOM 652 C CA . THR A 1 91 ? -8.414 -6.654 -0.344 1.00 98.44 91 THR A CA 1
ATOM 653 C C . THR A 1 91 ? -8.445 -5.249 -0.942 1.00 98.44 91 THR A C 1
ATOM 655 O O . THR A 1 91 ? -9.511 -4.673 -1.154 1.00 98.44 91 THR A O 1
ATOM 658 N N . TRP A 1 92 ? -7.282 -4.723 -1.325 1.00 97.31 92 TRP A N 1
ATOM 659 C CA . TRP A 1 92 ? -7.203 -3.582 -2.239 1.00 97.31 92 TRP A CA 1
ATOM 660 C C . TRP A 1 92 ? -6.819 -4.062 -3.639 1.00 97.31 92 TRP A C 1
ATOM 662 O O . TRP A 1 92 ? -5.805 -4.735 -3.807 1.00 97.31 92 TRP A O 1
ATOM 672 N N . SER A 1 93 ? -7.627 -3.732 -4.646 1.00 95.31 93 SER A N 1
ATOM 673 C CA . SER A 1 93 ? -7.380 -4.087 -6.049 1.00 95.31 93 SER A CA 1
ATOM 674 C C . SER A 1 93 ? -7.330 -2.842 -6.923 1.00 95.31 93 SER A C 1
ATOM 676 O O . SER A 1 93 ? -8.361 -2.411 -7.427 1.00 95.31 93 SER A O 1
ATOM 678 N N . GLY A 1 94 ? -6.155 -2.251 -7.104 1.00 87.06 94 GLY A N 1
ATOM 679 C CA . GLY A 1 94 ? -6.045 -0.970 -7.792 1.00 87.06 94 GLY A CA 1
ATOM 680 C C . GLY A 1 94 ? -4.783 -0.816 -8.622 1.00 87.06 94 GLY A C 1
ATOM 681 O O . GLY A 1 94 ? -3.835 -1.602 -8.564 1.00 87.06 94 GLY A O 1
ATOM 682 N N . THR A 1 95 ? -4.783 0.242 -9.420 1.00 81.25 95 THR A N 1
ATOM 683 C CA . THR A 1 95 ? -3.605 0.699 -10.151 1.00 81.25 95 THR A CA 1
ATOM 684 C C . THR A 1 95 ? -2.914 1.794 -9.335 1.00 81.25 95 THR A C 1
ATOM 686 O O . THR A 1 95 ? -3.557 2.527 -8.587 1.00 81.25 95 THR A O 1
ATOM 689 N N . VAL A 1 96 ? -1.599 1.921 -9.487 1.00 72.06 96 VAL A N 1
ATOM 690 C CA . VAL A 1 96 ? -0.884 3.176 -9.228 1.00 72.06 96 VAL A CA 1
ATOM 691 C C . VAL A 1 96 ? -0.333 3.604 -10.578 1.00 72.06 96 VAL A C 1
ATOM 693 O O . VAL A 1 96 ? 0.431 2.853 -11.180 1.00 72.06 96 VAL A O 1
ATOM 696 N N . ASP A 1 97 ? -0.823 4.730 -11.097 1.00 63.50 97 ASP A N 1
ATOM 697 C CA . ASP A 1 97 ? -0.814 5.027 -12.542 1.00 63.50 97 ASP A CA 1
ATOM 698 C C . ASP A 1 97 ? 0.589 5.331 -13.112 1.00 63.50 97 ASP A C 1
ATOM 700 O O . ASP A 1 97 ? 0.814 5.189 -14.311 1.00 63.50 97 ASP A O 1
ATOM 704 N N . ASP A 1 98 ? 1.566 5.667 -12.260 1.00 69.12 98 ASP A N 1
ATOM 705 C CA . ASP A 1 98 ? 2.978 5.817 -12.657 1.00 69.12 98 ASP A CA 1
ATOM 706 C C . ASP A 1 98 ? 3.907 4.919 -11.828 1.00 69.12 98 ASP A C 1
ATOM 708 O O . ASP A 1 98 ? 4.514 3.982 -12.354 1.00 69.12 98 ASP A O 1
ATOM 712 N N . ARG A 1 99 ? 4.046 5.186 -10.522 1.00 82.44 99 ARG A N 1
ATOM 713 C CA . ARG A 1 99 ? 4.971 4.444 -9.649 1.00 82.44 99 ARG A CA 1
ATOM 714 C C . ARG A 1 99 ? 4.755 4.724 -8.163 1.00 82.44 99 ARG A C 1
ATOM 716 O O . ARG A 1 99 ? 4.363 5.824 -7.774 1.00 82.44 99 ARG A O 1
ATOM 723 N N . PHE A 1 100 ? 5.165 3.773 -7.335 1.00 89.06 100 PHE A N 1
ATOM 724 C CA . PHE A 1 100 ? 5.531 4.032 -5.946 1.00 89.06 100 PHE A CA 1
ATOM 725 C C . PHE A 1 100 ? 6.952 4.618 -5.915 1.00 89.06 100 PHE A C 1
ATOM 727 O O . PHE A 1 100 ? 7.876 4.016 -6.464 1.00 89.06 100 PHE A O 1
ATOM 734 N N . THR A 1 101 ? 7.134 5.804 -5.322 1.00 90.69 101 THR A N 1
ATOM 735 C CA . THR A 1 101 ? 8.450 6.467 -5.194 1.00 90.69 101 THR A CA 1
ATOM 736 C C . THR A 1 101 ? 8.765 6.731 -3.734 1.00 90.69 101 THR A C 1
ATOM 738 O O . THR A 1 101 ? 8.044 7.496 -3.105 1.00 90.69 101 THR A O 1
ATOM 741 N N . ASP A 1 102 ? 9.847 6.160 -3.207 1.00 91.50 102 ASP A N 1
ATOM 742 C CA . ASP A 1 102 ? 10.230 6.303 -1.792 1.00 91.50 102 ASP A CA 1
ATOM 743 C C . ASP A 1 102 ? 9.084 5.941 -0.820 1.00 91.50 102 ASP A C 1
ATOM 745 O O . ASP A 1 102 ? 8.998 6.456 0.295 1.00 91.50 102 ASP A O 1
ATOM 749 N N . ALA A 1 103 ? 8.165 5.078 -1.263 1.00 93.94 103 ALA A N 1
ATOM 750 C CA . ALA A 1 103 ? 6.967 4.724 -0.522 1.00 93.94 103 ALA A CA 1
ATOM 751 C C . ALA A 1 103 ? 7.254 3.616 0.493 1.00 93.94 103 ALA A C 1
ATOM 753 O O . ALA A 1 103 ? 8.171 2.810 0.324 1.00 93.94 103 ALA A O 1
ATOM 754 N N . THR A 1 104 ? 6.411 3.530 1.518 1.00 96.00 104 THR A N 1
ATOM 755 C CA . THR A 1 104 ? 6.340 2.357 2.397 1.00 96.00 104 THR A CA 1
ATOM 756 C C . THR A 1 104 ? 5.031 1.630 2.143 1.00 96.00 104 THR A C 1
ATOM 758 O O . THR A 1 104 ? 3.969 2.240 2.144 1.00 96.00 104 THR A O 1
ATOM 761 N N . ILE A 1 105 ? 5.074 0.330 1.899 1.00 96.06 105 ILE A N 1
ATOM 762 C CA . ILE A 1 105 ? 3.873 -0.468 1.641 1.00 96.06 105 ILE A CA 1
ATOM 763 C C . ILE A 1 105 ? 3.851 -1.605 2.650 1.00 96.06 105 ILE A C 1
ATOM 765 O O . ILE A 1 105 ? 4.821 -2.348 2.753 1.00 96.06 105 ILE A O 1
ATOM 769 N N . VAL A 1 106 ? 2.765 -1.718 3.406 1.00 98.06 106 VAL A N 1
ATOM 770 C CA . VAL A 1 106 ? 2.584 -2.701 4.477 1.00 98.06 106 VAL A CA 1
ATOM 771 C C . VAL A 1 106 ? 1.338 -3.525 4.171 1.00 98.06 106 VAL A C 1
ATOM 773 O O . VAL A 1 106 ? 0.229 -2.992 4.094 1.00 98.06 106 VAL A O 1
ATOM 776 N N . ILE A 1 107 ? 1.536 -4.824 3.964 1.00 98.12 107 ILE A N 1
ATOM 777 C CA . ILE A 1 107 ? 0.530 -5.748 3.444 1.00 98.12 107 ILE A CA 1
ATOM 778 C C . ILE A 1 107 ? 0.336 -6.875 4.455 1.00 98.12 107 ILE A C 1
ATOM 780 O O . ILE A 1 107 ? 1.127 -7.812 4.515 1.00 98.12 107 ILE A O 1
ATOM 784 N N . GLU A 1 108 ? -0.741 -6.788 5.228 1.00 97.81 108 GLU A N 1
ATOM 785 C CA . GLU A 1 108 ? -1.224 -7.861 6.107 1.00 97.81 108 GLU A CA 1
ATOM 786 C C . GLU A 1 108 ? -2.442 -8.592 5.506 1.00 97.81 108 GLU A C 1
ATOM 788 O O . GLU A 1 108 ? -2.769 -9.697 5.943 1.00 97.81 108 GLU A O 1
ATOM 793 N N . GLY A 1 109 ? -3.120 -7.968 4.533 1.00 98.31 109 GLY A N 1
ATOM 794 C CA . GLY A 1 109 ? -4.206 -8.533 3.722 1.00 98.31 109 GLY A CA 1
ATOM 795 C C . GLY A 1 109 ? -3.788 -8.790 2.275 1.00 98.31 109 GLY A C 1
ATOM 796 O O . GLY A 1 109 ? -2.668 -9.208 2.007 1.00 98.31 109 GLY A O 1
ATOM 797 N N . THR A 1 110 ? -4.667 -8.523 1.313 1.00 98.56 110 THR A N 1
ATOM 798 C CA . THR A 1 110 ? -4.385 -8.771 -0.108 1.00 98.56 110 THR A CA 1
ATOM 799 C C . THR A 1 110 ? -4.266 -7.465 -0.888 1.00 98.56 110 THR A C 1
ATOM 801 O O . THR A 1 110 ? -5.157 -6.619 -0.860 1.00 98.56 110 THR A O 1
ATOM 804 N N . VAL A 1 111 ? -3.175 -7.315 -1.636 1.00 97.50 111 VAL A N 1
ATOM 805 C CA . VAL A 1 111 ? -2.986 -6.242 -2.615 1.00 97.50 111 VAL A CA 1
ATOM 806 C C . VAL A 1 111 ? -2.916 -6.849 -4.008 1.00 97.50 111 VAL A C 1
ATOM 808 O O . VAL A 1 111 ? -1.988 -7.590 -4.323 1.00 97.50 111 VAL A O 1
ATOM 811 N N . ASN A 1 112 ? -3.877 -6.496 -4.856 1.00 95.44 112 ASN A N 1
ATOM 812 C CA . ASN A 1 112 ? -3.890 -6.843 -6.271 1.00 95.44 112 ASN A CA 1
ATOM 813 C C . ASN A 1 112 ? -3.565 -5.603 -7.092 1.00 95.44 112 ASN A C 1
ATOM 815 O O . ASN A 1 112 ? -4.398 -4.710 -7.244 1.00 95.44 112 ASN A O 1
ATOM 819 N N . ILE A 1 113 ? -2.366 -5.549 -7.658 1.00 91.25 113 ILE A N 1
ATOM 820 C CA . ILE A 1 113 ? -2.049 -4.489 -8.606 1.00 91.25 113 ILE A CA 1
ATOM 821 C C . ILE A 1 113 ? -2.734 -4.800 -9.939 1.00 91.25 113 ILE A C 1
ATOM 823 O O . ILE A 1 113 ? -2.620 -5.910 -10.443 1.00 91.25 113 ILE A O 1
ATOM 827 N N . THR A 1 114 ? -3.443 -3.839 -10.532 1.00 86.00 114 THR A N 1
ATOM 828 C CA . THR A 1 114 ? -4.161 -4.053 -11.809 1.00 86.00 114 THR A CA 1
ATOM 829 C C . THR A 1 114 ? -3.460 -3.458 -13.037 1.00 86.00 114 THR A C 1
ATOM 831 O O . THR A 1 114 ? -3.845 -3.755 -14.166 1.00 86.00 114 THR A O 1
ATOM 834 N N . GLY A 1 115 ? -2.416 -2.644 -12.845 1.00 75.31 115 GLY A N 1
ATOM 835 C CA . GLY A 1 115 ? -1.587 -2.087 -13.924 1.00 75.31 115 GLY A CA 1
ATOM 836 C C . GLY A 1 115 ? -0.510 -3.060 -14.428 1.00 75.31 115 GLY A C 1
ATOM 837 O O . GLY A 1 115 ? -0.024 -3.898 -13.673 1.00 75.31 115 GLY A O 1
ATOM 838 N N . ILE A 1 116 ? -0.105 -2.938 -15.700 1.00 65.25 116 ILE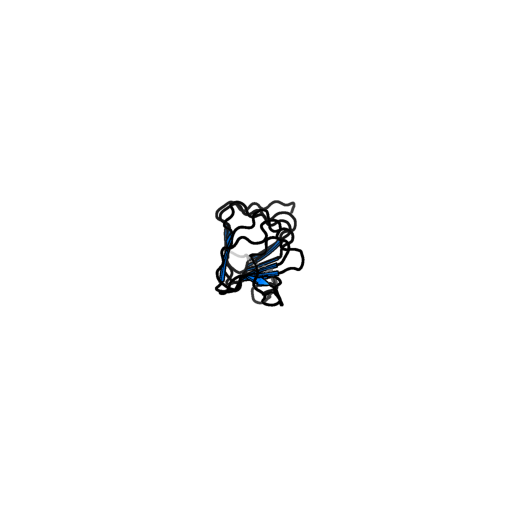 A N 1
ATOM 839 C CA . ILE A 1 116 ? 0.757 -3.937 -16.368 1.00 65.25 116 ILE A CA 1
ATOM 840 C C . ILE A 1 116 ? 2.261 -3.844 -16.069 1.00 65.25 116 ILE A C 1
ATOM 842 O O . ILE A 1 116 ? 2.982 -4.727 -16.504 1.00 65.25 116 ILE A O 1
ATOM 846 N N . ASN A 1 117 ? 2.752 -2.839 -15.340 1.00 71.12 117 ASN A N 1
ATOM 847 C CA . ASN A 1 117 ? 4.170 -2.723 -14.957 1.00 71.12 117 ASN A CA 1
ATOM 848 C C . ASN A 1 117 ? 4.325 -1.836 -13.710 1.00 71.12 117 ASN A C 1
ATOM 850 O O . ASN A 1 117 ? 4.757 -0.686 -13.834 1.00 71.12 117 ASN A O 1
ATOM 854 N N . PRO A 1 118 ? 3.934 -2.292 -12.509 1.00 78.12 118 PRO A N 1
ATOM 855 C CA . PRO A 1 118 ? 4.103 -1.466 -11.325 1.00 78.12 118 PRO A CA 1
ATOM 856 C C . PRO A 1 118 ? 5.580 -1.253 -11.011 1.00 78.12 118 PRO A C 1
ATOM 858 O O . PRO A 1 118 ? 6.369 -2.195 -10.920 1.00 78.12 118 PRO A O 1
ATOM 861 N N . ARG A 1 119 ? 5.947 0.014 -10.824 1.00 83.81 119 ARG A N 1
ATOM 862 C CA . ARG A 1 119 ? 7.315 0.415 -10.503 1.00 83.81 119 ARG A CA 1
ATOM 863 C C . ARG A 1 119 ? 7.403 0.801 -9.036 1.00 83.81 119 ARG A C 1
ATOM 865 O O . ARG A 1 119 ? 6.612 1.608 -8.550 1.00 83.81 119 ARG A O 1
ATOM 872 N N . PHE A 1 120 ? 8.383 0.218 -8.357 1.00 87.75 120 PHE A N 1
ATOM 873 C CA . PHE A 1 120 ? 8.707 0.491 -6.963 1.00 87.75 120 PHE A CA 1
ATOM 874 C C . PHE A 1 120 ? 10.110 1.090 -6.956 1.00 87.75 120 PHE A C 1
ATOM 876 O O . PHE A 1 120 ? 11.105 0.364 -6.908 1.00 87.75 120 PHE A O 1
ATOM 883 N N . ASP A 1 121 ? 10.185 2.411 -7.097 1.00 88.38 121 ASP A N 1
ATOM 884 C CA . ASP A 1 121 ? 11.433 3.166 -7.200 1.00 88.38 121 ASP A CA 1
ATOM 885 C C . ASP A 1 121 ? 11.805 3.664 -5.784 1.00 88.38 121 ASP A C 1
ATOM 887 O O . ASP A 1 121 ? 11.092 4.481 -5.203 1.00 88.38 121 ASP A O 1
ATOM 891 N N . GLY A 1 122 ? 12.874 3.128 -5.185 1.00 88.62 122 GLY A N 1
ATOM 892 C CA . GLY A 1 122 ? 13.311 3.484 -3.820 1.00 88.62 122 GLY A CA 1
ATOM 893 C C . GLY A 1 122 ? 12.329 3.120 -2.695 1.00 88.62 122 GLY A C 1
ATOM 894 O O . GLY A 1 122 ? 12.456 3.619 -1.581 1.00 88.62 122 GLY A O 1
ATOM 895 N N . SER A 1 123 ? 11.333 2.278 -2.973 1.00 91.56 123 SER A N 1
ATOM 896 C CA . SER A 1 123 ? 10.250 1.963 -2.036 1.00 91.56 123 SER A CA 1
ATOM 897 C C . SER A 1 123 ? 10.574 0.743 -1.171 1.00 91.56 123 SER A C 1
ATOM 899 O O . SER A 1 123 ? 11.270 -0.178 -1.601 1.00 91.56 123 SER A O 1
ATOM 901 N N . THR A 1 124 ? 10.030 0.712 0.043 1.00 93.94 124 THR A N 1
ATOM 902 C CA . THR A 1 124 ? 10.106 -0.447 0.940 1.00 93.94 124 THR A CA 1
ATOM 903 C C . THR A 1 124 ? 8.754 -1.146 1.004 1.00 93.94 124 THR A C 1
ATOM 905 O O . THR A 1 124 ? 7.737 -0.506 1.268 1.00 93.94 124 THR A O 1
ATOM 908 N N . VAL A 1 125 ? 8.733 -2.457 0.779 1.00 94.50 125 VAL A N 1
ATOM 909 C CA . VAL A 1 125 ? 7.518 -3.280 0.826 1.00 94.50 125 VAL A CA 1
ATOM 910 C C . VAL A 1 125 ? 7.659 -4.325 1.923 1.00 94.50 125 VAL A C 1
ATOM 912 O O . VAL A 1 125 ? 8.641 -5.061 1.944 1.00 94.50 125 VAL A O 1
ATOM 915 N N . TYR A 1 126 ? 6.663 -4.406 2.798 1.00 96.38 126 TYR A N 1
ATOM 916 C CA . TYR A 1 126 ? 6.499 -5.422 3.829 1.00 96.38 126 TYR A CA 1
ATOM 917 C C . TYR A 1 126 ? 5.270 -6.264 3.495 1.00 96.38 126 TYR A C 1
ATOM 919 O O . TYR A 1 126 ? 4.159 -5.742 3.436 1.00 96.38 126 TYR A O 1
ATOM 927 N N . ILE A 1 127 ? 5.477 -7.558 3.273 1.00 96.31 127 ILE A N 1
ATOM 928 C CA . ILE A 1 127 ? 4.413 -8.551 3.117 1.00 96.31 127 ILE A CA 1
ATOM 929 C C . ILE A 1 127 ? 4.450 -9.422 4.365 1.00 96.31 127 ILE A C 1
ATOM 931 O O . ILE A 1 127 ? 5.340 -10.263 4.510 1.00 96.31 127 ILE A O 1
ATOM 935 N N . ASP A 1 128 ? 3.527 -9.181 5.287 1.00 95.25 128 ASP A N 1
ATOM 936 C CA . ASP A 1 128 ? 3.413 -9.939 6.530 1.00 95.25 128 ASP A CA 1
ATOM 937 C C . ASP A 1 128 ? 2.861 -11.351 6.274 1.00 95.25 128 ASP A C 1
ATOM 939 O O . ASP A 1 128 ? 2.477 -11.692 5.161 1.00 95.25 128 ASP A O 1
ATOM 943 N N . SER A 1 129 ? 2.856 -12.216 7.291 1.00 93.38 129 SER A N 1
ATOM 944 C CA . SER A 1 129 ? 2.616 -13.662 7.124 1.00 93.38 129 SER A CA 1
ATOM 945 C C . SER A 1 129 ? 1.240 -14.052 6.570 1.00 93.38 129 SER A C 1
ATOM 947 O O . SER A 1 129 ? 1.093 -15.152 6.049 1.00 93.38 129 SER A O 1
ATOM 949 N N . ALA A 1 130 ? 0.236 -13.185 6.703 1.00 92.62 130 ALA A N 1
ATOM 950 C CA . ALA A 1 130 ? -1.088 -13.351 6.095 1.00 92.62 130 ALA A CA 1
ATOM 951 C C . ALA A 1 130 ? -1.267 -12.507 4.820 1.00 92.62 130 ALA A C 1
ATOM 953 O O . ALA A 1 130 ? -2.336 -12.528 4.212 1.00 92.62 130 ALA A O 1
ATOM 954 N N . GLY A 1 131 ? -0.239 -11.737 4.464 1.00 97.19 131 GLY A N 1
ATOM 955 C CA . GLY A 1 131 ? -0.243 -10.809 3.357 1.00 97.19 131 GLY A CA 1
ATOM 956 C C . GLY A 1 131 ? -0.027 -11.505 2.019 1.00 97.19 131 GLY A C 1
ATOM 957 O O . GLY A 1 131 ? 0.758 -12.447 1.913 1.00 97.19 131 GLY A O 1
ATOM 958 N N . THR A 1 132 ? -0.668 -10.982 0.980 1.00 98.25 132 THR A N 1
ATOM 959 C CA . THR A 1 132 ? -0.435 -11.388 -0.408 1.00 98.25 132 THR A CA 1
ATOM 960 C C . THR A 1 132 ? -0.283 -10.151 -1.282 1.00 98.25 132 THR A C 1
ATOM 962 O O . THR A 1 132 ? -1.163 -9.287 -1.292 1.00 98.25 132 THR A O 1
ATOM 965 N N . LEU A 1 133 ? 0.808 -10.073 -2.043 1.00 96.31 133 LEU A N 1
ATOM 966 C CA . LEU A 1 133 ? 0.996 -9.079 -3.099 1.00 96.31 133 LEU A CA 1
ATOM 967 C C . LEU A 1 133 ? 0.955 -9.767 -4.465 1.00 96.31 133 LEU A C 1
ATOM 969 O O . LEU A 1 133 ? 1.860 -10.525 -4.801 1.00 96.31 133 LEU A O 1
ATOM 973 N N . ASN A 1 134 ? -0.064 -9.447 -5.259 1.00 94.94 134 ASN A N 1
ATOM 974 C CA . ASN A 1 134 ? -0.235 -9.938 -6.622 1.00 94.94 134 ASN A CA 1
ATOM 975 C C . ASN A 1 134 ? 0.187 -8.873 -7.639 1.00 94.94 134 ASN A C 1
ATOM 977 O O . ASN A 1 134 ? -0.362 -7.765 -7.670 1.00 94.94 134 ASN A O 1
ATOM 981 N N . ILE A 1 135 ? 1.135 -9.230 -8.507 1.00 91.31 135 ILE A N 1
ATOM 982 C CA . ILE A 1 135 ? 1.652 -8.394 -9.591 1.00 91.31 135 ILE A CA 1
ATOM 983 C C . ILE A 1 135 ? 1.398 -9.107 -10.931 1.00 91.31 135 ILE A C 1
ATOM 985 O O . ILE A 1 135 ? 2.016 -10.136 -11.210 1.00 91.31 135 ILE A O 1
ATOM 989 N N . PRO A 1 136 ? 0.507 -8.581 -11.793 1.00 88.94 136 PRO A N 1
ATOM 990 C CA . PRO A 1 136 ? 0.078 -9.262 -13.018 1.00 88.94 136 PRO A CA 1
ATOM 991 C C . PRO A 1 136 ? 1.092 -9.155 -14.165 1.00 88.94 136 PRO A C 1
ATOM 993 O O . PRO A 1 136 ? 0.939 -9.834 -15.177 1.00 88.94 136 PRO A O 1
ATOM 996 N N . GLY A 1 137 ? 2.090 -8.282 -14.033 1.00 87.00 137 GLY A N 1
ATOM 997 C CA . GLY A 1 137 ? 3.116 -8.029 -15.039 1.00 87.00 137 GLY A CA 1
ATOM 998 C C . GLY A 1 137 ? 4.522 -8.237 -14.497 1.00 87.00 137 GLY A C 1
ATOM 999 O O . GLY A 1 137 ? 4.732 -8.958 -13.519 1.00 87.00 137 GLY A O 1
ATOM 1000 N N . ASP A 1 138 ? 5.486 -7.596 -15.148 1.00 86.19 138 ASP A N 1
ATOM 1001 C CA . ASP A 1 138 ? 6.871 -7.630 -14.699 1.00 86.19 138 ASP A CA 1
ATOM 1002 C C . ASP A 1 138 ? 7.010 -6.872 -13.374 1.00 86.19 138 ASP A C 1
ATOM 1004 O O . ASP A 1 138 ? 6.422 -5.805 -13.168 1.00 86.19 138 ASP A O 1
ATOM 1008 N N . PHE A 1 139 ? 7.817 -7.423 -12.472 1.00 85.25 139 PHE A N 1
ATOM 1009 C CA . PHE A 1 139 ? 8.172 -6.782 -11.217 1.00 85.25 139 PHE A CA 1
ATOM 1010 C C . PHE A 1 139 ? 9.627 -6.328 -11.267 1.00 85.25 139 PHE A C 1
ATOM 1012 O O . PHE A 1 139 ? 10.557 -7.136 -11.335 1.00 85.25 139 PHE A O 1
ATOM 1019 N N . GLN A 1 140 ? 9.817 -5.011 -11.220 1.00 82.00 140 GLN A N 1
ATOM 1020 C CA . GLN A 1 140 ? 11.127 -4.377 -11.291 1.00 82.00 140 GLN A CA 1
ATOM 1021 C C . GLN A 1 140 ? 11.325 -3.439 -10.088 1.00 82.00 140 GLN A C 1
ATOM 1023 O O . GLN A 1 140 ? 11.016 -2.244 -10.182 1.00 82.00 140 GLN A O 1
ATOM 1028 N N . PRO A 1 141 ? 11.828 -3.945 -8.947 1.00 81.38 141 PRO A N 1
ATOM 1029 C CA . PRO A 1 141 ? 12.292 -3.077 -7.870 1.00 81.38 141 PRO A CA 1
ATOM 1030 C C . PRO A 1 141 ? 13.521 -2.290 -8.359 1.00 81.38 141 PRO A C 1
ATOM 1032 O O . PRO A 1 141 ? 14.543 -2.878 -8.709 1.00 81.38 141 PRO A O 1
ATOM 1035 N N . ASN A 1 142 ? 13.424 -0.958 -8.413 1.00 80.50 142 ASN A N 1
ATOM 1036 C CA . ASN A 1 142 ? 14.501 -0.079 -8.885 1.00 80.50 142 ASN A CA 1
ATOM 1037 C C . ASN A 1 142 ? 15.100 0.758 -7.754 1.00 80.50 142 ASN A C 1
ATOM 1039 O O . ASN A 1 142 ? 14.439 1.069 -6.764 1.00 80.50 142 ASN A O 1
ATOM 1043 N N . GLY A 1 143 ? 16.329 1.235 -7.957 1.00 80.06 143 GLY A N 1
ATOM 1044 C CA . GLY A 1 143 ? 17.008 2.085 -6.981 1.00 80.06 143 GLY A CA 1
ATOM 1045 C C . GLY A 1 143 ? 17.273 1.332 -5.677 1.00 80.06 143 GLY A C 1
ATOM 1046 O O . GLY A 1 143 ? 17.605 0.152 -5.701 1.00 80.06 143 GLY A O 1
ATOM 1047 N N . SER A 1 144 ? 17.115 2.010 -4.542 1.00 84.88 144 SER A N 1
ATOM 1048 C CA . SER A 1 144 ? 17.337 1.434 -3.207 1.00 84.88 144 SER A CA 1
ATOM 1049 C C . SER A 1 144 ? 16.107 0.706 -2.645 1.00 84.88 144 SER A C 1
ATOM 1051 O O . SER A 1 144 ? 15.906 0.708 -1.433 1.00 84.88 144 SER A O 1
ATOM 1053 N N . SER A 1 145 ? 15.255 0.137 -3.504 1.00 89.00 145 SER A N 1
ATOM 1054 C CA . SER A 1 145 ? 14.047 -0.565 -3.059 1.00 89.00 145 SER A CA 1
ATOM 1055 C C . SER A 1 145 ? 14.374 -1.806 -2.232 1.00 89.00 145 SER A C 1
ATOM 1057 O O . SER A 1 145 ? 15.315 -2.541 -2.532 1.00 89.00 145 SER A O 1
ATOM 1059 N N . VAL A 1 146 ? 13.563 -2.063 -1.207 1.00 90.25 146 VAL A N 1
ATOM 1060 C CA . VAL A 1 146 ? 13.718 -3.207 -0.301 1.00 90.25 146 VAL A CA 1
ATOM 1061 C C . VAL A 1 146 ? 12.394 -3.949 -0.205 1.00 90.25 146 VAL A C 1
ATOM 1063 O O . VAL A 1 146 ? 11.366 -3.349 0.091 1.00 90.25 146 VAL A O 1
ATOM 1066 N N . ILE A 1 147 ? 12.414 -5.260 -0.440 1.00 91.81 147 ILE A N 1
ATOM 1067 C CA . ILE A 1 147 ? 11.222 -6.108 -0.360 1.00 91.81 147 ILE A CA 1
ATOM 1068 C C . ILE A 1 147 ? 11.425 -7.138 0.748 1.00 91.81 147 ILE A C 1
ATOM 1070 O O . ILE A 1 147 ? 12.360 -7.938 0.720 1.00 91.81 147 ILE A O 1
ATOM 1074 N N . HIS A 1 148 ? 10.536 -7.097 1.727 1.00 92.94 148 HIS A N 1
ATOM 1075 C CA . HIS A 1 148 ? 10.511 -7.936 2.908 1.00 92.94 148 HIS A CA 1
ATOM 1076 C C . HIS A 1 148 ? 9.298 -8.871 2.822 1.00 92.94 148 HIS A C 1
ATOM 1078 O O . HIS A 1 148 ? 8.163 -8.404 2.861 1.00 92.94 148 HIS A O 1
ATOM 1084 N N . VAL A 1 149 ? 9.527 -10.182 2.692 1.00 92.44 149 VAL A N 1
ATOM 1085 C CA . VAL A 1 149 ? 8.462 -11.165 2.414 1.00 92.44 149 VAL A CA 1
ATOM 1086 C C . VAL A 1 149 ? 8.381 -12.224 3.518 1.00 92.44 149 VAL A C 1
ATOM 1088 O O . VAL A 1 149 ? 9.331 -12.984 3.707 1.00 92.44 149 VAL A O 1
ATOM 1091 N N . LEU A 1 150 ? 7.258 -12.258 4.243 1.00 92.25 150 LEU A N 1
ATOM 1092 C CA . LEU A 1 150 ? 6.836 -13.346 5.145 1.00 92.25 150 LEU A CA 1
ATOM 1093 C C . LEU A 1 150 ? 5.606 -14.094 4.622 1.00 92.25 150 LEU A C 1
ATOM 1095 O O . LEU A 1 150 ? 5.468 -15.277 4.926 1.00 92.25 150 LEU A O 1
ATOM 1099 N N . GLY A 1 151 ? 4.711 -13.402 3.914 1.00 93.81 151 GLY A N 1
ATOM 1100 C CA . GLY A 1 151 ? 3.562 -13.987 3.220 1.00 93.81 151 GLY A CA 1
ATOM 1101 C C . GLY A 1 151 ? 3.882 -14.328 1.766 1.00 93.81 151 GLY A C 1
ATOM 1102 O O . GLY A 1 151 ? 4.996 -14.752 1.451 1.00 93.81 151 GLY A O 1
ATOM 1103 N N . ASP A 1 152 ? 2.919 -14.093 0.879 1.00 95.88 152 ASP A N 1
ATOM 1104 C CA . ASP A 1 152 ? 3.003 -14.476 -0.531 1.00 95.88 152 ASP A CA 1
ATOM 1105 C C . ASP A 1 152 ? 3.292 -13.269 -1.443 1.00 95.88 152 ASP A C 1
ATOM 1107 O O . ASP A 1 152 ? 2.662 -12.210 -1.352 1.00 95.88 152 ASP A O 1
ATOM 1111 N N . LEU A 1 153 ? 4.259 -13.437 -2.347 1.00 94.88 153 LEU A N 1
ATOM 1112 C CA . LEU A 1 153 ? 4.560 -12.504 -3.434 1.00 94.88 153 LEU A CA 1
ATOM 1113 C C . LEU A 1 153 ? 4.393 -13.238 -4.762 1.00 94.88 153 LEU A C 1
ATOM 1115 O O . LEU A 1 153 ? 5.264 -14.014 -5.160 1.00 94.88 153 LEU A O 1
ATOM 1119 N N . ASP A 1 154 ? 3.303 -12.940 -5.455 1.00 94.19 154 ASP A N 1
ATOM 1120 C CA . ASP A 1 154 ? 2.943 -13.578 -6.712 1.00 94.19 154 ASP A CA 1
ATOM 1121 C C . ASP A 1 154 ? 3.213 -12.627 -7.877 1.00 94.19 154 ASP A C 1
ATOM 1123 O O . ASP A 1 154 ? 2.613 -11.559 -8.002 1.00 94.19 154 ASP A O 1
ATOM 1127 N N . ILE A 1 155 ? 4.137 -13.024 -8.751 1.00 91.25 155 ILE A N 1
ATOM 1128 C CA . ILE A 1 155 ? 4.528 -12.261 -9.938 1.00 91.25 155 ILE A CA 1
ATOM 1129 C C . ILE A 1 155 ? 4.198 -13.112 -11.159 1.00 91.25 155 ILE A C 1
ATOM 1131 O O . ILE A 1 155 ? 4.785 -14.175 -11.357 1.00 91.25 155 ILE A O 1
ATOM 1135 N N . ALA A 1 156 ? 3.254 -12.650 -11.978 1.00 90.50 156 ALA A N 1
ATOM 1136 C CA . ALA A 1 156 ? 2.866 -13.354 -13.198 1.00 90.50 156 ALA A CA 1
ATOM 1137 C C . ALA A 1 156 ? 3.838 -13.102 -14.368 1.00 90.50 156 ALA A C 1
ATOM 1139 O O . ALA A 1 156 ? 3.940 -13.941 -15.264 1.00 90.50 156 ALA A O 1
ATOM 1140 N N . GLY A 1 157 ? 4.534 -11.958 -14.369 1.00 87.25 157 GLY A N 1
ATOM 1141 C CA . GLY A 1 157 ? 5.570 -11.618 -15.348 1.00 87.25 157 GLY A CA 1
ATOM 1142 C C . GLY A 1 157 ? 6.985 -12.003 -14.905 1.00 87.25 157 GLY A C 1
ATOM 1143 O O . GLY A 1 157 ? 7.200 -12.936 -14.129 1.00 87.25 157 GLY A O 1
ATOM 1144 N N . PHE A 1 158 ? 7.980 -11.276 -15.410 1.00 87.44 158 PHE A N 1
ATOM 1145 C CA . PHE A 1 158 ? 9.381 -11.458 -15.039 1.00 87.44 158 PHE A CA 1
ATOM 1146 C C . PHE A 1 158 ? 9.750 -10.673 -13.777 1.00 87.44 158 PHE A C 1
ATOM 1148 O O . PHE A 1 158 ? 9.385 -9.511 -13.609 1.00 87.44 158 PHE A O 1
ATOM 1155 N N . LEU A 1 159 ? 10.570 -11.285 -12.923 1.00 85.31 159 LEU A N 1
ATOM 1156 C CA . LEU A 1 159 ? 11.291 -10.585 -11.862 1.00 85.31 159 LEU A CA 1
ATOM 1157 C C . LEU A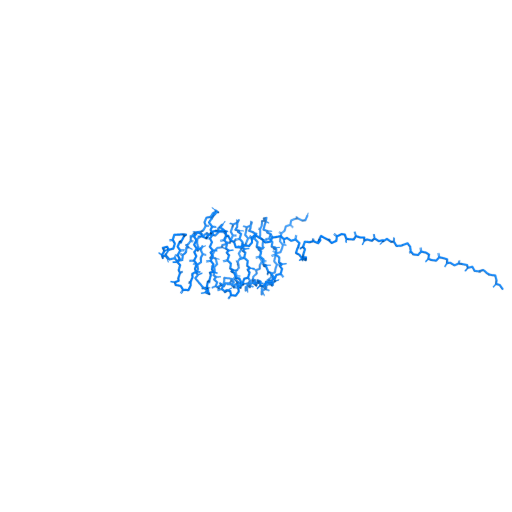 1 159 ? 12.605 -10.028 -12.430 1.00 85.31 159 LEU A C 1
ATOM 1159 O O . LEU A 1 159 ? 13.504 -10.795 -12.781 1.00 85.31 159 LEU A O 1
ATOM 1163 N N . ASN A 1 160 ? 12.730 -8.703 -12.500 1.00 81.19 160 ASN A N 1
ATOM 1164 C CA . ASN A 1 160 ? 13.929 -8.035 -13.002 1.00 81.19 160 ASN A CA 1
ATOM 1165 C C . ASN A 1 160 ? 14.734 -7.419 -11.851 1.00 81.19 160 ASN A C 1
ATOM 1167 O O . ASN A 1 160 ? 14.414 -6.339 -11.354 1.00 81.19 160 ASN A O 1
ATOM 1171 N N . ILE A 1 161 ? 15.790 -8.118 -11.429 1.00 73.25 161 ILE A N 1
ATOM 1172 C CA . ILE A 1 161 ? 16.721 -7.640 -10.403 1.00 73.25 161 ILE A CA 1
ATOM 1173 C C . ILE A 1 161 ? 17.904 -6.979 -11.107 1.00 73.25 161 ILE A C 1
ATOM 1175 O O . ILE A 1 161 ? 18.763 -7.655 -11.675 1.00 73.25 161 ILE A O 1
ATOM 1179 N N . THR A 1 162 ? 17.961 -5.652 -11.043 1.00 68.19 162 THR A N 1
ATOM 1180 C CA . THR A 1 162 ? 19.081 -4.866 -11.570 1.00 68.19 162 THR A CA 1
ATOM 1181 C C . THR A 1 162 ? 19.868 -4.228 -10.431 1.00 68.19 162 THR A C 1
ATOM 1183 O O . THR A 1 162 ? 19.277 -3.645 -9.529 1.00 68.19 162 THR A O 1
ATOM 1186 N N . GLY A 1 163 ? 21.197 -4.295 -10.479 1.00 61.41 163 GLY A N 1
ATOM 1187 C CA . GLY A 1 163 ? 22.078 -3.685 -9.482 1.00 61.41 163 GLY A CA 1
ATOM 1188 C C . GLY A 1 163 ? 23.497 -4.242 -9.579 1.00 61.41 163 GLY A C 1
ATOM 1189 O O . GLY A 1 163 ? 23.706 -5.317 -10.139 1.00 61.41 163 GLY A O 1
ATOM 1190 N N . SER A 1 164 ? 24.486 -3.507 -9.073 1.00 54.25 164 SER A N 1
ATOM 1191 C CA . SER A 1 164 ? 25.836 -4.040 -8.864 1.00 54.25 164 SER A CA 1
ATOM 1192 C C . SER A 1 164 ? 25.907 -4.685 -7.482 1.00 54.25 164 SER A C 1
ATOM 1194 O O . SER A 1 164 ? 25.575 -4.018 -6.501 1.00 54.25 164 SER A O 1
ATOM 1196 N N . ALA A 1 165 ? 26.321 -5.951 -7.424 1.00 47.84 165 ALA A N 1
ATOM 1197 C CA . ALA A 1 165 ? 26.629 -6.646 -6.174 1.00 47.84 165 ALA A CA 1
ATOM 1198 C C . ALA A 1 165 ? 27.896 -6.092 -5.506 1.00 47.84 165 ALA A C 1
ATOM 1200 O O . ALA A 1 165 ? 28.813 -5.667 -6.250 1.00 47.84 165 ALA A O 1
#